Protein AF-M5BNE7-F1 (afdb_monomer_lite)

Foldseek 3Di:
DVVVVVVVVVVVVVVPDDDDDDPPDDDDPVPPDPDDPPDPDPDPPDPPPCPPDPDDQDFAWEWEAEPVVGDIDTDGHGQQDFPLVVLVVVCVPPPDDHSVFWFKAFVNRTGDRPDGSVVVVAHHHGYIYIDGDPDPPDPPPVPPDDDDDDDDDDDDDDDD

InterPro domains:
  IPR000626 Ubiquitin-like domain [PF00240] (62-134)
  IPR000626 Ubiquitin-like domain [PS50053] (60-133)
  IPR000626 Ubiquitin-like domain [SM00213] (60-133)
  IPR015496 Ubiquilin [PTHR10677] (54-135)
  IPR029071 Ubiquitin-like domain superfamily [SSF54236] (37-133)

Organism: Thanatephorus cucumeris (strain AG1-IB / isolate 7/3/14) (NCBI:txid1108050)

pLDDT: mean 75.25, std 14.47, range [37.44, 95.31]

Secondary structure (DSSP, 8-state):
-HHHHHHHHHHHHHHTS-----TT----TTTS-SS-------PPPPPP---------PPEEEEEEEETTEEEEEEEE-TTSBHHHHHHHHHHSSSSPPGGGEEEEETTEEPPTTSBGGGGT--TT-EEEEEE--SS------------------------

Sequence (160 aa):
MEEATFVKSHVAALSGLPTTYPNTFEPAPEDFARKLPVVPIEIPAPPERKNAQAGATGQINVTVKSLKPALAFPLAVLPTDSVASVKEQLAQHSRAPPADAQRLLLKGKALADNKLLQEYDIGDGATINLLIKPGQYSLGCALSYSRSGGQSTFPARARA

Radius of gyration: 41.61 Å; chains: 1; bounding box: 104×59×109 Å

Structure (mmCIF, N/CA/C/O backbone):
data_AF-M5BNE7-F1
#
_entry.id   AF-M5BNE7-F1
#
loop_
_atom_site.group_PDB
_atom_site.id
_atom_site.type_symbol
_atom_site.label_atom_id
_atom_site.label_alt_id
_atom_site.label_comp_id
_atom_site.label_asym_id
_atom_site.label_entity_id
_atom_site.label_seq_id
_atom_site.pdbx_PDB_ins_code
_atom_site.Cartn_x
_atom_site.Cartn_y
_atom_site.Cartn_z
_atom_site.occupancy
_atom_site.B_iso_or_equiv
_atom_site.auth_seq_id
_atom_site.auth_comp_id
_atom_site.auth_asym_id
_atom_site.auth_atom_id
_atom_site.pdbx_PDB_model_num
ATOM 1 N N . MET A 1 1 ? -26.045 32.437 74.249 1.00 62.47 1 MET A N 1
ATOM 2 C CA . MET A 1 1 ? -25.946 31.132 73.551 1.00 62.47 1 MET A CA 1
ATOM 3 C C . MET A 1 1 ? -27.295 30.655 73.003 1.00 62.47 1 MET A C 1
ATOM 5 O O . MET A 1 1 ? -27.272 29.918 72.028 1.00 62.47 1 MET A O 1
ATOM 9 N N . GLU A 1 2 ? -28.438 31.094 73.548 1.00 84.00 2 GLU A N 1
ATOM 10 C CA . GLU A 1 2 ? -29.784 30.674 73.099 1.00 84.00 2 GLU A CA 1
ATOM 11 C C . GLU A 1 2 ? -30.155 31.087 71.666 1.00 84.00 2 GLU A C 1
ATOM 13 O O . GLU A 1 2 ? -30.671 30.264 70.910 1.00 84.00 2 GLU A O 1
ATOM 18 N N . GLU A 1 3 ? -29.808 32.301 71.237 1.00 88.94 3 GLU A N 1
ATOM 19 C CA . GLU A 1 3 ? -30.118 32.793 69.881 1.00 88.94 3 GLU A CA 1
ATOM 20 C C . GLU A 1 3 ? -29.572 31.870 68.774 1.00 88.94 3 GLU A C 1
ATOM 22 O O . GLU A 1 3 ? -30.262 31.527 67.818 1.00 88.94 3 GLU A O 1
ATOM 27 N N . ALA A 1 4 ? -28.341 31.373 68.931 1.00 86.38 4 ALA A N 1
ATOM 28 C CA . ALA A 1 4 ? -27.722 30.482 67.949 1.00 86.38 4 ALA A CA 1
ATOM 29 C C . ALA A 1 4 ? -28.384 29.096 67.909 1.00 86.38 4 ALA A C 1
ATOM 31 O O . ALA A 1 4 ? -28.395 28.444 66.864 1.00 86.38 4 ALA A O 1
ATOM 32 N N . THR A 1 5 ? -28.926 28.628 69.036 1.00 91.69 5 THR A N 1
ATOM 33 C CA . THR A 1 5 ? -29.668 27.363 69.089 1.00 91.69 5 THR A CA 1
ATOM 34 C C . THR A 1 5 ? -31.052 27.497 68.466 1.00 91.69 5 THR A C 1
ATOM 36 O O . THR A 1 5 ? -31.468 26.596 67.740 1.00 91.69 5 THR A O 1
ATOM 39 N N . PHE A 1 6 ? -31.707 28.645 68.662 1.00 92.69 6 PHE A N 1
ATOM 40 C CA . PHE A 1 6 ? -32.980 28.968 68.027 1.00 92.69 6 PHE A CA 1
ATOM 41 C C . PHE A 1 6 ? -32.839 29.081 66.506 1.00 92.69 6 PHE A C 1
ATOM 43 O O . PHE A 1 6 ? -33.598 28.460 65.769 1.00 92.69 6 PHE A O 1
ATOM 50 N N . VAL A 1 7 ? -31.816 29.787 66.013 1.00 95.00 7 VAL A N 1
ATOM 51 C CA . VAL A 1 7 ? -31.567 29.897 64.565 1.00 95.00 7 VAL A CA 1
ATOM 52 C C . VAL A 1 7 ? -31.332 28.521 63.941 1.00 95.00 7 VAL A C 1
ATOM 54 O O . VAL A 1 7 ? -31.890 28.217 62.892 1.00 95.00 7 VAL A O 1
ATOM 57 N N . LYS A 1 8 ? -30.555 27.650 64.593 1.00 92.81 8 LYS A N 1
ATOM 58 C CA . LYS A 1 8 ? -30.289 26.297 64.084 1.00 92.81 8 LYS A CA 1
ATOM 59 C C . LYS A 1 8 ? -31.538 25.419 64.054 1.00 92.81 8 LYS A C 1
ATOM 61 O O . LYS A 1 8 ? -31.757 24.736 63.057 1.00 92.81 8 LYS A O 1
ATOM 66 N N . SER A 1 9 ? -32.349 25.430 65.114 1.00 93.56 9 SER A N 1
ATOM 67 C CA . SER A 1 9 ? -33.592 24.651 65.146 1.00 93.56 9 SER A CA 1
ATOM 68 C C . SER A 1 9 ? -34.609 25.180 64.135 1.00 93.56 9 SER A C 1
ATOM 70 O O . SER A 1 9 ? -35.279 24.391 63.472 1.00 93.56 9 SER A O 1
ATOM 72 N N . HIS A 1 10 ? -34.6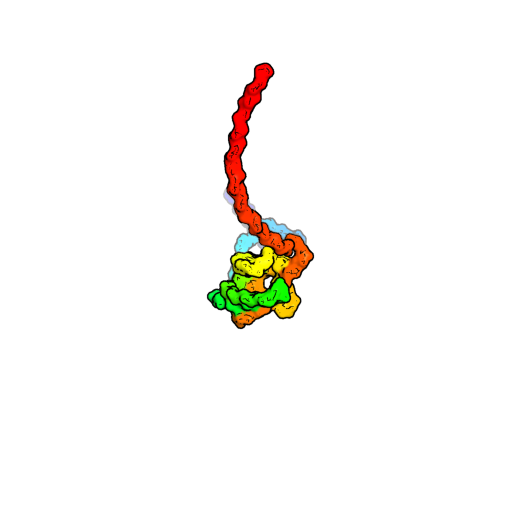65 26.499 63.952 1.00 95.31 10 HIS A N 1
ATOM 73 C CA . HIS A 1 10 ? -35.531 27.136 62.971 1.00 95.31 10 HIS A CA 1
ATOM 74 C C . HIS A 1 10 ? -35.104 26.813 61.532 1.00 95.31 10 HIS A C 1
ATOM 76 O O . HIS A 1 10 ? -35.937 26.406 60.729 1.00 95.31 10 HIS A O 1
ATOM 82 N N . VAL A 1 11 ? -33.807 26.892 61.209 1.00 95.19 11 VAL A N 1
ATOM 83 C CA . VAL A 1 11 ? -33.279 26.501 59.888 1.00 95.19 11 VAL A CA 1
ATOM 84 C C . VAL A 1 11 ? -33.517 25.013 59.613 1.00 95.19 11 VAL A C 1
ATOM 86 O O . VAL A 1 11 ? -33.921 24.659 58.507 1.00 95.19 11 VAL A O 1
ATOM 89 N N . ALA A 1 12 ? -33.346 24.144 60.614 1.00 91.50 12 ALA A N 1
ATOM 90 C CA . ALA A 1 12 ? -33.666 22.724 60.485 1.00 91.50 12 ALA A CA 1
ATOM 91 C C . ALA A 1 12 ? -35.165 22.497 60.209 1.00 91.50 12 ALA A C 1
ATOM 93 O O . ALA A 1 12 ? -35.513 21.717 59.323 1.00 91.50 12 ALA A O 1
ATOM 94 N N . ALA A 1 13 ? -36.048 23.224 60.902 1.00 92.38 13 ALA A N 1
ATOM 95 C CA . ALA A 1 13 ? -37.490 23.169 60.667 1.00 92.38 13 ALA A CA 1
ATOM 96 C C . ALA A 1 13 ? -37.870 23.651 59.255 1.00 92.38 13 ALA A C 1
ATOM 98 O O . ALA A 1 13 ? -38.693 23.017 58.599 1.00 92.38 13 ALA A O 1
ATOM 99 N N . LEU A 1 14 ? -37.235 24.720 58.757 1.00 90.88 14 LEU A N 1
ATOM 100 C CA . LEU A 1 14 ? -37.443 25.218 57.393 1.00 90.88 14 LEU A CA 1
ATOM 101 C C . LEU A 1 14 ? -36.926 24.241 56.330 1.00 90.88 14 LEU A C 1
ATOM 103 O O . LEU A 1 14 ? -37.565 24.078 55.296 1.00 90.88 14 LEU A O 1
ATOM 107 N N . SER A 1 15 ? -35.811 23.553 56.593 1.00 87.25 15 SER A N 1
ATOM 108 C CA . SER A 1 15 ? -35.237 22.567 55.666 1.00 87.25 15 SER A CA 1
ATOM 109 C C . SER A 1 15 ? -36.111 21.321 55.465 1.00 87.25 15 SER A C 1
ATOM 111 O O . SER A 1 15 ? -35.962 20.628 54.465 1.00 87.25 15 SER A O 1
ATOM 113 N N . GLY A 1 16 ? -37.023 21.038 56.404 1.00 87.25 16 GLY A N 1
ATOM 114 C CA . GLY A 1 16 ? -37.964 19.917 56.330 1.00 87.25 16 GLY A CA 1
ATOM 115 C C . GLY A 1 16 ? -39.271 20.229 55.594 1.00 87.25 16 GLY A C 1
ATOM 116 O O . GLY A 1 16 ? -40.094 19.330 55.420 1.00 87.25 16 GLY A O 1
ATOM 117 N N . LEU A 1 17 ? -39.497 21.482 55.186 1.00 90.38 17 LEU A N 1
ATOM 118 C CA . LEU A 1 17 ? -40.689 21.859 54.429 1.00 90.38 17 LEU A CA 1
ATOM 119 C C . LEU A 1 17 ? -40.580 21.372 52.973 1.00 90.38 17 LEU A C 1
ATOM 121 O O . LEU A 1 17 ? -39.506 21.460 52.379 1.00 90.38 17 LEU A O 1
ATOM 125 N N . PRO A 1 18 ? -41.677 20.888 52.362 1.00 88.12 18 PRO A N 1
ATOM 126 C CA . PRO A 1 18 ? -41.652 20.438 50.977 1.00 88.12 18 PRO A CA 1
ATOM 127 C C . PRO A 1 18 ? -41.446 21.624 50.026 1.00 88.12 18 PRO A C 1
ATOM 129 O O . PRO A 1 18 ? -42.316 22.482 49.880 1.00 88.12 18 PRO A O 1
ATOM 132 N N . THR A 1 19 ? -40.310 21.654 49.336 1.00 81.44 19 THR A N 1
ATOM 133 C CA . THR A 1 19 ? -40.030 22.590 48.243 1.00 81.44 19 THR A CA 1
ATOM 134 C C . THR A 1 19 ? -40.335 21.933 46.899 1.00 81.44 19 THR A C 1
ATOM 136 O O . THR A 1 19 ? -39.739 20.929 46.521 1.00 81.44 19 THR A O 1
ATOM 139 N N . THR A 1 20 ? -41.286 22.501 46.154 1.00 89.69 20 THR A N 1
ATOM 140 C CA . THR A 1 20 ? -41.530 22.119 44.754 1.00 89.69 20 THR A CA 1
ATOM 141 C C . THR A 1 20 ? -40.662 22.992 43.860 1.00 89.69 20 THR A C 1
ATOM 143 O O . THR A 1 20 ? -40.895 24.196 43.755 1.00 89.69 20 THR A O 1
ATOM 146 N N . TYR A 1 21 ? -39.655 22.394 43.228 1.00 87.38 21 TYR A N 1
ATOM 147 C CA . TYR A 1 21 ? -38.826 23.091 42.250 1.00 87.38 21 TYR A CA 1
ATOM 148 C C . TYR A 1 21 ? -39.536 23.137 40.887 1.00 87.38 21 TYR A C 1
ATOM 150 O O . TYR A 1 21 ? -40.154 22.147 40.486 1.00 87.38 21 TYR A O 1
ATOM 158 N N . PRO A 1 22 ? -39.475 24.263 40.156 1.00 88.38 22 PRO A N 1
ATOM 159 C CA . PRO A 1 22 ? -39.960 24.321 38.782 1.00 88.38 22 PRO A CA 1
ATOM 160 C C . PRO A 1 22 ? -39.077 23.471 37.857 1.00 88.38 22 PRO A C 1
ATOM 162 O O . PRO A 1 22 ? -37.897 23.262 38.125 1.00 88.38 22 PRO A O 1
ATOM 165 N N . ASN A 1 23 ? -39.621 23.050 36.711 1.00 85.88 23 ASN A N 1
ATOM 166 C CA . ASN A 1 23 ? -38.897 22.240 35.714 1.00 85.88 23 ASN A CA 1
ATOM 167 C C . ASN A 1 23 ? -37.680 22.946 35.076 1.00 85.88 23 ASN A C 1
ATOM 169 O O . ASN A 1 23 ? -36.931 22.324 34.334 1.00 85.88 23 ASN A O 1
ATOM 173 N N . THR A 1 24 ? -37.502 24.243 35.328 1.00 89.69 24 THR A N 1
ATOM 174 C CA . THR A 1 24 ? -36.378 25.072 34.866 1.00 89.69 24 THR A CA 1
ATOM 175 C C . THR A 1 24 ? -35.294 25.269 35.929 1.00 89.69 24 THR A C 1
ATOM 177 O O . THR A 1 24 ? -34.388 26.073 35.733 1.00 89.69 24 THR A O 1
ATOM 180 N N . PHE A 1 25 ? -35.393 24.595 37.076 1.00 88.50 25 PHE A N 1
ATOM 181 C CA . PHE A 1 25 ? -34.392 24.690 38.132 1.00 88.50 25 PHE A CA 1
ATOM 182 C C . PHE A 1 25 ? -33.134 23.887 37.770 1.00 88.50 25 PHE A C 1
ATOM 184 O O . PHE A 1 25 ? -33.188 22.664 37.655 1.00 88.50 25 PHE A O 1
ATOM 191 N N . GLU A 1 26 ? -31.999 24.574 37.642 1.00 85.19 26 GLU A N 1
ATOM 192 C CA . GLU A 1 26 ? -30.675 23.961 37.515 1.00 85.19 26 GLU A CA 1
ATOM 193 C C . GLU A 1 26 ? -29.895 24.173 38.824 1.00 85.19 26 GLU A C 1
ATOM 195 O O . GLU A 1 26 ? -29.687 25.323 39.224 1.00 85.19 26 GLU A O 1
ATOM 200 N N . PRO A 1 27 ? -29.482 23.101 39.529 1.00 81.62 27 PRO A N 1
ATOM 201 C CA . PRO A 1 27 ? -28.671 23.230 40.734 1.00 81.62 27 PRO A CA 1
ATOM 202 C C . PRO A 1 27 ? -27.268 23.748 40.397 1.00 81.62 27 PRO A C 1
ATOM 204 O O . PRO A 1 27 ? -26.770 23.579 39.280 1.00 81.62 27 PRO A O 1
ATOM 207 N N . ALA A 1 28 ? -26.606 24.365 41.379 1.00 83.25 28 ALA A N 1
ATOM 208 C CA . ALA A 1 28 ? -25.238 24.829 41.207 1.00 83.25 28 ALA A CA 1
ATOM 209 C C . ALA A 1 28 ? -24.310 23.642 40.891 1.00 83.25 28 ALA A C 1
ATOM 211 O O . ALA A 1 28 ? -24.515 22.538 41.404 1.00 83.25 28 ALA A O 1
ATOM 212 N N . PRO A 1 29 ? -23.240 23.847 40.100 1.00 76.06 29 PRO A N 1
ATOM 213 C CA . PRO A 1 29 ? -22.349 22.761 39.710 1.00 76.06 29 PRO A CA 1
ATOM 214 C C . PRO A 1 29 ? -21.664 22.062 40.899 1.00 76.06 29 PRO A C 1
ATOM 216 O O . PRO A 1 29 ? -21.158 20.948 40.778 1.00 76.06 29 PRO A O 1
ATOM 219 N N . GLU A 1 30 ? -21.642 22.729 42.049 1.00 78.69 30 GLU A N 1
ATOM 220 C CA . GLU A 1 30 ? -21.075 22.264 43.311 1.00 78.69 30 GLU A CA 1
ATOM 221 C C . GLU A 1 30 ? -21.961 21.228 44.019 1.00 78.69 30 GLU A C 1
ATOM 223 O O . GLU A 1 30 ? -21.424 20.373 44.726 1.00 78.69 30 GLU A O 1
ATOM 228 N N . ASP A 1 31 ? -23.277 21.271 43.780 1.00 79.00 31 ASP A N 1
ATOM 229 C CA . ASP A 1 31 ? -24.266 20.332 44.325 1.00 79.00 31 ASP A CA 1
ATOM 230 C C . ASP A 1 31 ? -24.327 19.019 43.528 1.00 79.00 31 ASP A C 1
ATOM 232 O O . ASP A 1 31 ? -24.876 18.020 44.005 1.00 79.00 31 ASP A O 1
ATOM 236 N N . PHE A 1 32 ? -23.737 18.967 42.324 1.00 77.06 32 PHE A N 1
ATOM 237 C CA . PHE A 1 32 ? -23.601 17.700 41.610 1.00 77.06 32 PHE A CA 1
ATOM 238 C C . PHE A 1 32 ? -22.646 16.775 42.362 1.00 77.06 32 PHE A C 1
ATOM 240 O O . PHE A 1 32 ? -21.501 17.118 42.674 1.00 77.06 32 PHE A O 1
ATOM 247 N N . ALA A 1 33 ? -23.095 15.541 42.593 1.00 76.75 33 ALA A N 1
ATOM 248 C CA . ALA A 1 33 ? -22.245 14.488 43.118 1.00 76.75 33 ALA A CA 1
ATOM 249 C C . ALA A 1 33 ? -21.015 14.318 42.208 1.00 76.75 33 ALA A C 1
ATOM 251 O O . ALA A 1 33 ? -21.106 13.810 41.092 1.00 76.75 33 ALA A O 1
ATOM 252 N N . ARG A 1 34 ? -19.839 14.722 42.704 1.00 71.56 34 ARG A N 1
ATOM 253 C CA . ARG A 1 34 ? -18.565 14.721 41.953 1.00 71.56 34 ARG A CA 1
ATOM 254 C C . ARG A 1 34 ? -18.125 13.341 41.457 1.00 71.56 34 ARG A C 1
ATOM 256 O O . ARG A 1 34 ? -17.178 13.237 40.684 1.00 71.56 34 ARG A O 1
ATOM 263 N N . LYS A 1 35 ? -18.757 12.275 41.945 1.00 73.94 35 LYS A N 1
ATOM 264 C CA . LYS A 1 35 ? -18.494 10.896 41.551 1.00 73.94 35 LYS A CA 1
ATOM 265 C C . LYS A 1 35 ? -19.825 10.244 41.233 1.00 73.94 35 LYS A C 1
ATOM 267 O O . LYS A 1 35 ? -20.614 9.982 42.139 1.00 73.94 35 LYS A O 1
ATOM 272 N N . LEU A 1 36 ? -20.055 9.974 39.953 1.00 69.25 36 LEU A N 1
ATOM 273 C CA . LEU A 1 36 ? -21.112 9.055 39.566 1.00 69.25 36 LEU A CA 1
ATOM 274 C C . LEU A 1 36 ? -20.783 7.689 40.185 1.00 69.25 36 LEU A C 1
ATOM 276 O O . LEU A 1 36 ? -19.620 7.270 40.121 1.00 69.25 36 LEU A O 1
ATOM 280 N N . PRO A 1 37 ? -21.752 7.001 40.809 1.00 71.75 37 PRO A N 1
ATOM 281 C CA . PRO A 1 37 ? -21.539 5.627 41.224 1.00 71.75 37 PRO A CA 1
ATOM 282 C C . PRO A 1 37 ? -21.179 4.820 39.975 1.00 71.75 37 PRO A C 1
ATOM 284 O O . PRO A 1 37 ? -21.963 4.736 39.030 1.00 71.75 37 PRO A O 1
ATOM 287 N N . VAL A 1 38 ? -19.964 4.270 39.946 1.00 70.94 38 VAL A N 1
ATOM 288 C CA . VAL A 1 38 ? -19.555 3.342 38.892 1.00 70.94 38 VAL A CA 1
ATOM 289 C C . VAL A 1 38 ? -20.410 2.099 39.076 1.00 70.94 38 VAL A C 1
ATOM 291 O O . VAL A 1 38 ? -20.195 1.319 40.002 1.00 70.94 38 VAL A O 1
ATOM 294 N N . VAL A 1 39 ? -21.421 1.943 38.225 1.00 80.62 39 VAL A N 1
ATOM 295 C CA . VAL A 1 39 ? -22.148 0.681 38.129 1.00 80.62 39 VAL A CA 1
ATOM 296 C C . VAL A 1 39 ? -21.122 -0.367 37.692 1.00 80.62 39 VAL A C 1
ATOM 298 O O . VAL A 1 39 ? -20.407 -0.116 36.717 1.00 80.62 39 VAL A O 1
ATOM 301 N N . PRO A 1 40 ? -21.007 -1.512 38.386 1.00 77.25 40 PRO A N 1
ATOM 302 C CA . PRO A 1 40 ? -20.142 -2.607 37.968 1.00 77.25 40 PRO A CA 1
ATOM 303 C C . PRO A 1 40 ? -20.751 -3.276 36.730 1.00 77.25 40 PRO A C 1
ATOM 305 O O . PRO A 1 40 ? -21.351 -4.342 36.799 1.00 77.25 40 PRO A O 1
ATOM 308 N N . ILE A 1 41 ? -20.660 -2.595 35.592 1.00 75.88 41 ILE A N 1
ATOM 309 C CA . ILE A 1 41 ? -20.916 -3.155 34.274 1.00 75.88 41 ILE A CA 1
ATOM 310 C C . ILE A 1 41 ? -19.548 -3.564 33.753 1.00 75.88 41 ILE A C 1
ATOM 312 O O . ILE A 1 41 ? -18.648 -2.732 33.633 1.00 75.88 41 ILE A O 1
ATOM 316 N N . GLU A 1 42 ? -19.385 -4.851 33.472 1.00 76.31 42 GLU A N 1
ATOM 317 C CA . GLU A 1 42 ? -18.201 -5.371 32.801 1.00 76.31 42 GLU A CA 1
ATOM 318 C C . GLU A 1 42 ? -18.143 -4.762 31.396 1.00 76.31 42 GLU A C 1
ATOM 320 O O . GLU A 1 42 ? -18.869 -5.165 30.487 1.00 76.31 42 GLU A O 1
ATOM 325 N N . ILE A 1 43 ? -17.320 -3.726 31.225 1.00 76.06 43 ILE A N 1
ATOM 326 C CA . ILE A 1 43 ? -17.052 -3.153 29.908 1.00 76.06 43 ILE A CA 1
ATOM 327 C C . ILE A 1 43 ? -16.220 -4.201 29.157 1.00 76.06 43 ILE A C 1
ATOM 329 O O . ILE A 1 43 ? -15.124 -4.531 29.622 1.00 76.06 43 ILE A O 1
ATOM 333 N N . PRO A 1 44 ? -16.702 -4.750 28.024 1.00 78.00 44 PRO A N 1
ATOM 334 C CA . PRO A 1 44 ? -15.896 -5.664 27.230 1.00 78.00 44 PRO A CA 1
ATOM 335 C C . PRO A 1 44 ? -14.615 -4.947 26.804 1.00 78.00 44 PRO A C 1
ATOM 337 O O . PRO A 1 44 ? -14.644 -3.759 26.470 1.00 78.00 44 PRO A O 1
ATOM 340 N N . ALA A 1 45 ? -13.488 -5.662 26.843 1.00 79.00 45 ALA A N 1
ATOM 341 C CA . ALA A 1 45 ? -12.200 -5.098 26.465 1.00 79.00 45 ALA A CA 1
ATOM 342 C C . ALA A 1 45 ? -12.311 -4.405 25.092 1.00 79.00 45 ALA A C 1
ATOM 344 O O . ALA A 1 45 ? -12.959 -4.956 24.191 1.00 79.00 45 ALA A O 1
ATOM 345 N N . PRO A 1 46 ? -11.709 -3.210 24.919 1.00 80.69 46 PRO A N 1
ATOM 346 C CA . PRO A 1 46 ? -11.661 -2.550 23.625 1.00 80.69 46 PRO A CA 1
ATOM 347 C C . PRO A 1 46 ? -11.182 -3.555 22.578 1.00 80.69 46 PRO A C 1
ATOM 349 O O . PRO A 1 46 ? -10.224 -4.283 22.860 1.00 80.69 46 PRO A O 1
ATOM 352 N N . PRO A 1 47 ? -11.819 -3.629 21.397 1.00 75.31 47 PRO A N 1
ATOM 353 C CA . PRO A 1 47 ? -11.365 -4.544 20.367 1.00 75.31 47 PRO A CA 1
ATOM 354 C C . PRO A 1 47 ? -9.891 -4.254 20.092 1.00 75.31 47 PRO A C 1
ATOM 356 O O . PRO A 1 47 ? -9.522 -3.106 19.815 1.00 75.31 47 PRO A O 1
ATOM 359 N N . GLU A 1 48 ? -9.044 -5.279 20.208 1.00 73.00 48 GLU A N 1
ATOM 360 C CA . GLU A 1 48 ? -7.640 -5.157 19.837 1.00 73.00 48 GLU A CA 1
ATOM 361 C C . GLU A 1 48 ? -7.581 -4.592 18.419 1.00 73.00 48 GLU A C 1
ATOM 363 O O . GLU A 1 48 ? -8.335 -5.018 17.534 1.00 73.00 48 GLU A O 1
ATOM 368 N N . ARG A 1 49 ? -6.700 -3.607 18.187 1.00 66.31 49 ARG A N 1
ATOM 369 C CA . ARG A 1 49 ? -6.389 -3.204 16.817 1.00 66.31 49 ARG A CA 1
ATOM 370 C C . ARG A 1 49 ? -5.947 -4.476 16.125 1.00 66.31 49 ARG A C 1
ATOM 372 O O . ARG A 1 49 ? -4.871 -4.989 16.418 1.00 66.31 49 ARG A O 1
ATOM 379 N N . LYS A 1 50 ? -6.790 -4.971 15.221 1.00 61.28 50 LYS A N 1
ATOM 380 C CA . LYS A 1 50 ? -6.433 -5.989 14.249 1.00 61.28 50 LYS A CA 1
ATOM 381 C C . LYS A 1 50 ? -5.331 -5.354 13.419 1.00 61.28 50 LYS A C 1
ATOM 383 O O . LYS A 1 50 ? -5.601 -4.715 12.407 1.00 61.28 50 LYS A O 1
ATOM 388 N N . ASN A 1 51 ? -4.101 -5.434 13.923 1.00 59.19 51 ASN A N 1
ATOM 389 C CA . ASN A 1 51 ? -2.913 -5.179 13.151 1.00 59.19 51 ASN A CA 1
ATOM 390 C C . ASN A 1 51 ? -3.016 -6.246 12.077 1.00 59.19 51 ASN A C 1
ATOM 392 O O . ASN A 1 51 ? -2.872 -7.436 12.364 1.00 59.19 51 ASN A O 1
ATOM 396 N N . ALA A 1 52 ? -3.538 -5.827 10.927 1.00 53.28 52 ALA A N 1
ATOM 397 C CA . ALA A 1 52 ? -3.899 -6.702 9.844 1.00 53.28 52 ALA A CA 1
ATOM 398 C C . ALA A 1 52 ? -2.618 -7.415 9.471 1.00 53.28 52 ALA A C 1
ATOM 400 O O . ALA A 1 52 ? -1.756 -6.801 8.869 1.00 53.28 52 ALA A O 1
ATOM 401 N N . GLN A 1 53 ? -2.522 -8.657 9.941 1.00 50.53 53 GLN A N 1
ATOM 402 C CA . GLN A 1 53 ? -1.614 -9.694 9.509 1.00 50.53 53 GLN A CA 1
ATOM 403 C C . GLN A 1 53 ? -0.162 -9.208 9.418 1.00 50.53 53 GLN A C 1
ATOM 405 O O . GLN A 1 53 ? 0.224 -8.464 8.523 1.00 50.53 53 GLN A O 1
ATOM 410 N N . ALA A 1 54 ? 0.696 -9.744 10.285 1.00 48.22 54 ALA A N 1
ATOM 411 C CA . ALA A 1 54 ? 2.066 -10.015 9.874 1.00 48.22 54 ALA A CA 1
ATOM 412 C C . ALA A 1 54 ? 1.979 -10.911 8.621 1.00 48.22 54 ALA A C 1
ATOM 414 O O . ALA A 1 54 ? 1.914 -12.136 8.710 1.00 48.22 54 ALA A O 1
ATOM 415 N N . GLY A 1 55 ? 1.790 -10.272 7.466 1.00 51.41 55 GLY A N 1
ATOM 416 C CA . GLY A 1 55 ? 1.633 -10.896 6.174 1.00 51.41 55 GLY A CA 1
ATOM 417 C C . GLY A 1 55 ? 2.927 -11.623 5.915 1.00 51.41 55 GLY A C 1
ATOM 418 O O . GLY A 1 55 ? 3.995 -11.033 6.068 1.00 51.41 55 GLY A O 1
ATOM 419 N N . ALA A 1 56 ? 2.796 -12.91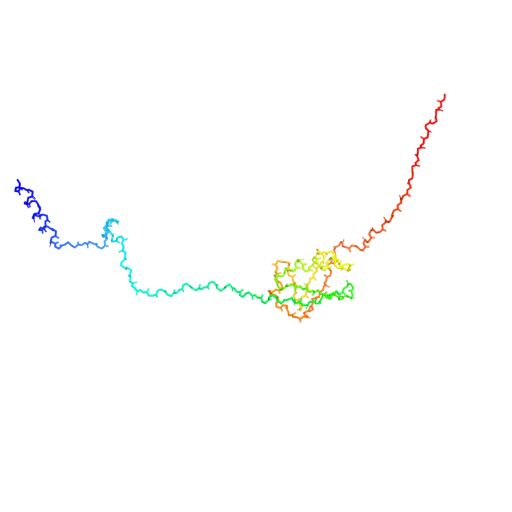4 5.626 1.00 53.84 56 ALA A N 1
ATOM 420 C CA . ALA A 1 56 ? 3.880 -13.848 5.400 1.00 53.84 56 ALA A CA 1
ATOM 421 C C . ALA A 1 56 ? 5.121 -13.151 4.825 1.00 53.84 56 ALA A C 1
ATOM 423 O O . ALA A 1 56 ? 5.113 -12.669 3.692 1.00 53.84 56 ALA A O 1
ATOM 424 N N . THR A 1 57 ? 6.195 -13.113 5.611 1.00 57.91 57 THR A N 1
ATOM 425 C CA . THR A 1 57 ? 7.540 -12.698 5.190 1.00 57.91 57 THR A CA 1
ATOM 426 C C . THR A 1 57 ? 8.169 -13.781 4.306 1.00 57.91 57 THR A C 1
ATOM 428 O O . THR A 1 57 ? 9.300 -14.206 4.526 1.00 57.91 57 THR A O 1
ATOM 431 N N . GLY A 1 58 ? 7.395 -14.303 3.356 1.00 72.38 58 GLY A N 1
ATOM 432 C CA . GLY A 1 58 ? 7.864 -15.202 2.318 1.00 72.38 58 GLY A CA 1
ATOM 433 C C . GLY A 1 58 ? 8.388 -14.356 1.172 1.00 72.38 58 GLY A C 1
ATOM 434 O O . GLY A 1 58 ? 7.680 -13.493 0.662 1.00 72.38 58 GLY A O 1
ATOM 435 N N . GLN A 1 59 ? 9.644 -14.566 0.802 1.00 79.38 59 GLN A N 1
ATOM 436 C CA . GLN A 1 59 ? 10.215 -13.999 -0.411 1.00 79.38 59 GLN A CA 1
ATOM 437 C C . GLN A 1 59 ? 9.481 -14.596 -1.616 1.00 79.38 59 GLN A C 1
ATOM 439 O O . GLN A 1 59 ? 9.434 -15.816 -1.760 1.00 79.38 59 GLN A O 1
ATOM 444 N N . ILE A 1 60 ? 8.909 -13.742 -2.464 1.00 87.88 60 ILE A N 1
ATOM 445 C CA . ILE A 1 60 ? 8.114 -14.163 -3.618 1.00 87.88 60 ILE A CA 1
ATOM 446 C C . ILE A 1 60 ? 8.985 -14.046 -4.864 1.00 87.88 60 ILE A C 1
ATOM 448 O O . ILE A 1 60 ? 9.613 -13.016 -5.120 1.00 87.88 60 ILE A O 1
ATOM 452 N N . ASN A 1 61 ? 9.002 -15.102 -5.673 1.00 88.88 61 ASN A N 1
ATOM 453 C CA . ASN A 1 61 ? 9.682 -15.083 -6.965 1.00 88.88 61 ASN A CA 1
ATOM 454 C C . ASN A 1 61 ? 8.736 -14.544 -8.040 1.00 88.88 61 ASN A C 1
ATOM 456 O O . ASN A 1 61 ? 7.688 -15.127 -8.306 1.00 88.88 61 ASN A O 1
ATOM 460 N N . VAL A 1 62 ? 9.114 -13.451 -8.693 1.00 88.69 62 VAL A N 1
ATOM 461 C CA . VAL A 1 62 ? 8.313 -12.769 -9.713 1.00 88.69 62 VAL A CA 1
ATOM 462 C C . VAL A 1 62 ? 9.090 -12.732 -11.026 1.00 88.69 62 VAL A C 1
ATOM 464 O O . VAL A 1 62 ? 10.290 -12.473 -11.054 1.00 88.69 62 VAL A O 1
ATOM 467 N N . THR A 1 63 ? 8.411 -12.984 -12.147 1.00 89.88 63 THR A N 1
ATOM 468 C CA . THR A 1 63 ? 9.023 -12.908 -13.483 1.00 89.88 63 THR A CA 1
ATOM 469 C C . THR A 1 63 ? 8.539 -11.667 -14.218 1.00 89.88 63 THR A C 1
ATOM 471 O O . THR A 1 63 ? 7.357 -11.558 -14.549 1.00 89.88 63 THR A O 1
ATOM 474 N N . VAL A 1 64 ? 9.445 -10.748 -14.547 1.00 88.44 64 VAL A N 1
ATOM 475 C CA . VAL A 1 64 ? 9.111 -9.580 -15.369 1.00 88.44 64 VAL A CA 1
ATOM 476 C C . VAL A 1 64 ? 9.399 -9.878 -16.838 1.00 88.44 64 VAL A C 1
ATOM 478 O O . VAL A 1 64 ? 10.542 -10.131 -17.210 1.00 88.44 64 VAL A O 1
ATOM 481 N N . LYS A 1 65 ? 8.366 -9.841 -17.684 1.00 87.00 65 LYS A N 1
ATOM 482 C CA . LYS A 1 65 ? 8.454 -10.025 -19.138 1.00 87.00 65 LYS A CA 1
ATOM 483 C C . LYS A 1 65 ? 8.375 -8.683 -19.855 1.00 87.00 65 LYS A C 1
ATOM 485 O O . LYS A 1 65 ? 7.351 -8.009 -19.802 1.00 87.00 65 LYS A O 1
ATOM 490 N N . SER A 1 66 ? 9.431 -8.307 -20.561 1.00 83.44 66 SER A N 1
ATOM 491 C CA . SER A 1 66 ? 9.433 -7.139 -21.443 1.00 83.44 66 SER A CA 1
ATOM 492 C C . SER A 1 66 ? 8.808 -7.474 -22.794 1.00 83.44 66 SER A C 1
ATOM 494 O O . SER A 1 66 ? 9.149 -8.481 -23.413 1.00 83.44 66 SER A O 1
ATOM 496 N N . LEU A 1 67 ? 7.887 -6.619 -23.252 1.00 76.00 67 LEU A N 1
ATOM 497 C CA . LEU A 1 67 ? 7.207 -6.767 -24.545 1.00 76.00 67 LEU A CA 1
ATOM 498 C C . LEU A 1 67 ? 8.022 -6.205 -25.721 1.00 76.00 67 LEU A C 1
ATOM 500 O O . LEU A 1 67 ? 7.792 -6.588 -26.866 1.00 76.00 67 LEU A O 1
ATOM 504 N N . LYS A 1 68 ? 8.970 -5.296 -25.465 1.00 70.94 68 LYS A N 1
ATOM 505 C CA . LYS A 1 68 ? 9.821 -4.672 -26.489 1.00 70.94 68 LYS A CA 1
ATOM 506 C C . LYS A 1 68 ? 11.189 -4.351 -25.878 1.00 70.94 68 LYS A C 1
ATOM 508 O O . LYS A 1 68 ? 11.306 -3.283 -25.284 1.00 70.94 68 LYS A O 1
ATOM 513 N N . PRO A 1 69 ? 12.237 -5.188 -25.984 1.00 68.00 69 PRO A N 1
ATOM 514 C CA . PRO A 1 69 ? 12.371 -6.510 -26.617 1.00 68.00 69 PRO A CA 1
ATOM 515 C C . PRO A 1 69 ? 11.955 -7.679 -25.700 1.00 68.00 69 PRO A C 1
ATOM 517 O O . PRO A 1 69 ? 11.905 -7.508 -24.486 1.00 68.00 69 PRO A O 1
ATOM 520 N N . ALA A 1 70 ? 11.708 -8.865 -26.275 1.00 71.88 70 ALA A N 1
ATOM 521 C CA . ALA A 1 70 ? 11.334 -10.078 -25.539 1.00 71.88 70 ALA A CA 1
ATOM 522 C C . ALA A 1 70 ? 12.447 -10.517 -24.572 1.00 71.88 70 ALA A C 1
ATOM 524 O O . ALA A 1 70 ? 13.471 -11.069 -24.978 1.00 71.88 70 ALA A O 1
ATOM 525 N N . LEU A 1 71 ? 12.243 -10.232 -23.289 1.00 80.31 71 LEU A N 1
ATOM 526 C CA . LEU A 1 71 ? 13.182 -10.495 -22.203 1.00 80.31 71 LEU A CA 1
ATOM 527 C C . LEU A 1 71 ? 12.430 -10.900 -20.950 1.00 80.31 71 LEU A C 1
ATOM 529 O O . LEU A 1 71 ? 11.392 -10.315 -20.654 1.00 80.31 71 LEU A O 1
ATOM 533 N N . ALA A 1 72 ? 12.970 -11.862 -20.211 1.00 84.44 72 ALA A N 1
ATOM 534 C CA . ALA A 1 72 ? 12.441 -12.278 -18.924 1.00 84.44 72 ALA A CA 1
ATOM 535 C C . ALA A 1 72 ? 13.490 -12.027 -17.837 1.00 84.44 72 ALA A C 1
ATOM 537 O O . ALA A 1 72 ? 14.638 -12.443 -17.983 1.00 84.44 72 ALA A O 1
ATOM 538 N N . PHE A 1 73 ? 13.080 -11.363 -16.761 1.00 84.06 73 PHE A N 1
ATOM 539 C CA . PHE A 1 73 ? 13.912 -11.090 -15.595 1.00 84.06 73 PHE A CA 1
ATOM 540 C C . PHE A 1 73 ? 13.279 -11.764 -14.373 1.00 84.06 73 PHE A C 1
ATOM 542 O O . PHE A 1 73 ? 12.198 -11.340 -13.952 1.00 84.06 73 PHE A O 1
ATOM 549 N N . PRO A 1 74 ? 13.888 -12.832 -13.834 1.00 87.75 74 PRO A N 1
ATOM 550 C CA . PRO A 1 74 ? 13.467 -13.398 -12.562 1.00 87.75 74 PRO A CA 1
ATOM 551 C C . PRO A 1 74 ? 13.971 -12.499 -11.426 1.00 87.75 74 PRO A C 1
ATOM 553 O O . PRO A 1 74 ? 15.174 -12.275 -11.306 1.00 87.75 74 PRO A O 1
ATOM 556 N N . LEU A 1 75 ? 13.056 -11.976 -10.611 1.00 87.00 75 LEU A N 1
ATOM 557 C CA . LEU A 1 75 ? 13.355 -11.156 -9.438 1.00 87.00 75 LEU A CA 1
ATOM 558 C C . LEU A 1 75 ? 12.751 -11.809 -8.198 1.00 87.00 75 LEU A C 1
ATOM 560 O O . LEU A 1 75 ? 11.621 -12.291 -8.234 1.00 87.00 75 LEU A O 1
ATOM 564 N N . ALA A 1 76 ? 13.500 -11.807 -7.102 1.00 87.38 76 ALA A N 1
ATOM 565 C CA . ALA A 1 76 ? 13.024 -12.284 -5.814 1.00 87.38 76 ALA A CA 1
ATOM 566 C C . ALA A 1 76 ? 12.758 -11.063 -4.927 1.00 87.38 76 ALA A C 1
ATOM 568 O O . ALA A 1 76 ? 13.700 -10.402 -4.493 1.00 87.38 76 ALA A O 1
ATOM 569 N N . VAL A 1 77 ? 11.481 -10.742 -4.721 1.00 86.25 77 VAL A N 1
ATOM 570 C CA . VAL A 1 77 ? 11.020 -9.500 -4.078 1.00 86.25 77 VAL A CA 1
ATOM 571 C C . VAL A 1 77 ? 10.185 -9.820 -2.846 1.00 86.25 77 VAL A C 1
ATOM 573 O O . VAL A 1 77 ? 9.600 -10.904 -2.745 1.00 86.25 77 VAL A O 1
ATOM 576 N N . LEU A 1 78 ? 10.125 -8.893 -1.892 1.00 86.69 78 LEU A N 1
ATOM 577 C CA . LEU A 1 78 ? 9.271 -9.067 -0.727 1.00 86.69 78 LEU A CA 1
ATOM 578 C C . LEU A 1 78 ? 7.864 -8.538 -1.027 1.00 86.69 78 LEU A C 1
ATOM 580 O O . LEU A 1 78 ? 7.710 -7.522 -1.700 1.00 86.69 78 LEU A O 1
ATOM 584 N N . PRO A 1 79 ? 6.809 -9.163 -0.482 1.00 82.38 79 PRO A N 1
ATOM 585 C CA . PRO A 1 79 ? 5.438 -8.677 -0.646 1.00 82.38 79 PRO A CA 1
ATOM 586 C C . PRO A 1 79 ? 5.247 -7.268 -0.040 1.00 82.38 79 PRO A C 1
ATOM 588 O O . PRO A 1 79 ? 4.387 -6.502 -0.478 1.00 82.38 79 PRO A O 1
ATOM 591 N N . THR A 1 80 ? 6.090 -6.898 0.926 1.00 83.69 80 THR A N 1
ATOM 592 C CA . THR A 1 80 ? 6.151 -5.569 1.5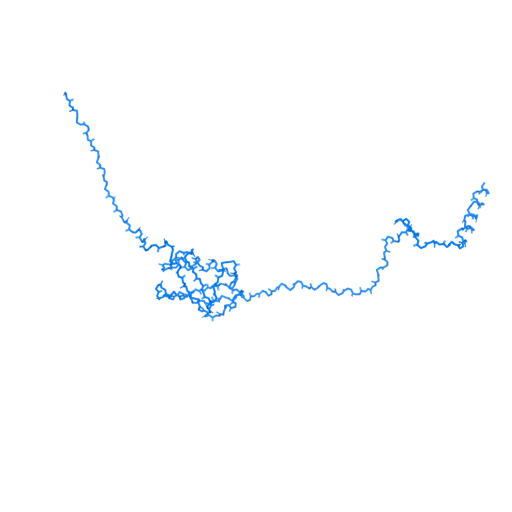49 1.00 83.69 80 THR A CA 1
ATOM 593 C C . THR A 1 80 ? 6.877 -4.516 0.711 1.00 83.69 80 THR A C 1
ATOM 595 O O . THR A 1 80 ? 6.883 -3.352 1.103 1.00 83.69 80 THR A O 1
ATOM 598 N N . ASP A 1 81 ? 7.511 -4.891 -0.403 1.00 85.56 81 ASP A N 1
ATOM 599 C CA . ASP A 1 81 ? 8.189 -3.927 -1.264 1.00 85.56 81 ASP A CA 1
ATOM 600 C C . ASP A 1 81 ? 7.181 -3.099 -2.069 1.00 85.56 81 ASP A C 1
ATOM 602 O O . ASP A 1 81 ? 6.063 -3.523 -2.393 1.00 85.56 81 ASP A O 1
ATOM 606 N N . SER A 1 82 ? 7.597 -1.879 -2.400 1.00 87.44 82 SER A N 1
ATOM 607 C CA . SER A 1 82 ? 6.834 -0.983 -3.260 1.00 87.44 82 SER A CA 1
ATOM 608 C C . SER A 1 82 ? 7.084 -1.286 -4.738 1.00 87.44 82 SER A C 1
ATOM 610 O O . SER A 1 82 ? 8.154 -1.758 -5.133 1.00 87.44 82 SER A O 1
ATOM 612 N N . VAL A 1 83 ? 6.116 -0.947 -5.591 1.00 87.12 83 VAL A N 1
ATOM 613 C CA . VAL A 1 83 ? 6.280 -1.046 -7.051 1.00 87.12 83 VAL A CA 1
ATOM 614 C C . VAL A 1 83 ? 7.439 -0.166 -7.549 1.00 87.12 83 VAL A C 1
ATOM 616 O O . VAL A 1 83 ? 8.129 -0.556 -8.491 1.00 87.12 83 VAL A O 1
ATOM 619 N N . ALA A 1 84 ? 7.701 0.973 -6.896 1.00 86.50 84 ALA A N 1
ATOM 620 C CA . ALA A 1 84 ? 8.847 1.830 -7.203 1.00 86.50 84 ALA A CA 1
ATOM 621 C C . ALA A 1 84 ? 10.187 1.100 -6.990 1.00 86.50 84 ALA A C 1
ATOM 623 O O . ALA A 1 84 ? 11.031 1.096 -7.886 1.00 86.50 84 ALA A O 1
ATOM 624 N N . SER A 1 85 ? 10.342 0.388 -5.869 1.00 86.56 85 SER A N 1
ATOM 625 C CA . SER A 1 85 ? 11.546 -0.402 -5.572 1.00 86.56 85 SER A CA 1
ATOM 626 C C . SER A 1 85 ? 11.783 -1.508 -6.609 1.00 86.56 85 SER A C 1
ATOM 628 O O . SER A 1 85 ? 12.913 -1.710 -7.050 1.00 86.56 85 SER A O 1
ATOM 630 N N . VAL A 1 86 ? 10.721 -2.175 -7.082 1.00 85.56 86 VAL A N 1
ATOM 631 C CA . VAL A 1 86 ? 10.826 -3.188 -8.153 1.00 85.56 86 VAL A CA 1
ATOM 632 C C . VAL A 1 86 ? 11.281 -2.567 -9.477 1.00 85.56 86 VAL A C 1
ATOM 634 O O . VAL A 1 86 ? 12.085 -3.167 -10.192 1.00 85.56 86 VAL A O 1
ATOM 637 N N . LYS A 1 87 ? 10.798 -1.364 -9.817 1.00 82.62 87 LYS A N 1
ATOM 638 C CA . LYS A 1 87 ? 11.248 -0.635 -11.016 1.00 82.62 87 LYS A CA 1
ATOM 639 C C . LYS A 1 87 ? 12.719 -0.243 -10.931 1.00 82.62 87 LYS A C 1
ATOM 641 O O . LYS A 1 87 ? 13.432 -0.353 -11.925 1.00 82.62 87 LYS A O 1
ATOM 646 N N . GLU A 1 88 ? 13.179 0.195 -9.762 1.00 84.12 88 GLU A N 1
ATOM 647 C CA . GLU A 1 88 ? 14.586 0.529 -9.526 1.00 84.12 88 GLU A CA 1
ATOM 648 C C . GLU A 1 88 ? 15.486 -0.702 -9.644 1.00 84.12 88 GLU A C 1
ATOM 650 O O . GLU A 1 88 ? 16.461 -0.667 -10.393 1.00 84.12 88 GLU A O 1
ATOM 655 N N . GLN A 1 89 ? 15.129 -1.811 -8.987 1.00 82.94 89 GLN A N 1
ATOM 656 C CA . GLN A 1 89 ? 15.860 -3.077 -9.103 1.00 82.94 89 GLN A CA 1
ATOM 657 C C . GLN A 1 89 ? 15.926 -3.540 -10.560 1.00 82.94 89 GLN A C 1
ATOM 659 O O . GLN A 1 89 ? 16.993 -3.855 -11.083 1.00 82.94 89 GLN A O 1
ATOM 664 N N . LEU A 1 90 ? 14.798 -3.496 -11.268 1.00 81.56 90 LEU A N 1
ATOM 665 C CA . LEU A 1 90 ? 14.738 -3.822 -12.686 1.00 81.56 90 LEU A CA 1
ATOM 666 C C . LEU A 1 90 ? 15.612 -2.892 -13.542 1.00 81.56 90 LEU A C 1
ATOM 668 O O . LEU A 1 90 ? 16.296 -3.373 -14.442 1.00 81.56 90 LEU A O 1
ATOM 672 N N . ALA A 1 91 ? 15.610 -1.583 -13.271 1.00 76.62 91 ALA A N 1
ATOM 673 C CA . ALA A 1 91 ? 16.455 -0.613 -13.967 1.00 76.62 91 ALA A CA 1
ATOM 674 C C . ALA A 1 91 ? 17.954 -0.859 -13.717 1.00 76.62 91 ALA A C 1
ATOM 676 O O . ALA A 1 91 ? 18.764 -0.648 -14.618 1.00 76.62 91 ALA A O 1
ATOM 677 N N . GLN A 1 92 ? 18.325 -1.352 -12.532 1.00 74.44 92 GLN A N 1
ATOM 678 C CA . GLN A 1 92 ? 19.700 -1.748 -12.207 1.00 74.44 92 GLN A CA 1
ATOM 679 C C . GLN A 1 92 ? 20.135 -3.026 -12.943 1.00 74.44 92 GLN A C 1
ATOM 681 O O . GLN A 1 92 ? 21.316 -3.189 -13.257 1.00 74.44 92 GLN A O 1
ATOM 686 N N . HIS A 1 93 ? 19.204 -3.920 -13.287 1.00 70.75 93 HIS A N 1
ATOM 687 C CA . HIS A 1 93 ? 19.490 -5.137 -14.048 1.00 70.75 93 HIS A CA 1
ATOM 688 C C . HIS A 1 93 ? 19.732 -4.849 -15.545 1.00 70.75 93 HIS A C 1
ATOM 690 O O . HIS A 1 93 ? 18.897 -5.175 -16.378 1.00 70.75 93 HIS A O 1
ATOM 696 N N . SER A 1 94 ? 20.891 -4.257 -15.872 1.00 56.44 94 SER A N 1
ATOM 697 C CA . SER A 1 94 ? 21.686 -4.191 -17.129 1.00 56.44 94 SER A CA 1
ATOM 698 C C . SER A 1 94 ? 21.027 -4.063 -18.528 1.00 56.44 94 SER A C 1
ATOM 700 O O . SER A 1 94 ? 21.745 -3.787 -19.489 1.00 56.44 94 SER A O 1
ATOM 702 N N . ARG A 1 95 ? 19.722 -4.276 -18.722 1.00 55.25 95 ARG A N 1
ATOM 703 C CA . ARG A 1 95 ? 19.050 -4.346 -20.035 1.00 55.25 95 ARG A CA 1
ATOM 704 C C . ARG A 1 95 ? 17.656 -3.701 -20.033 1.00 55.25 95 ARG A C 1
ATOM 706 O O . ARG A 1 95 ? 16.940 -3.806 -21.029 1.00 55.25 95 ARG A O 1
ATOM 713 N N . ALA A 1 96 ? 17.261 -3.043 -18.941 1.00 60.75 96 ALA A N 1
ATOM 714 C CA . ALA A 1 96 ? 15.954 -2.409 -18.809 1.00 60.75 96 ALA A CA 1
ATOM 715 C C . ALA A 1 96 ? 16.009 -0.877 -19.040 1.00 60.75 96 ALA A C 1
ATOM 717 O O . ALA A 1 96 ? 17.011 -0.240 -18.722 1.00 60.75 96 ALA A O 1
ATOM 718 N N . PRO A 1 97 ? 14.937 -0.272 -19.586 1.00 63.50 97 PRO A N 1
ATOM 719 C CA . PRO A 1 97 ? 14.789 1.181 -19.746 1.00 63.50 97 PRO A CA 1
ATOM 720 C C . PRO A 1 97 ? 14.766 1.920 -18.395 1.00 63.50 97 PRO A C 1
ATOM 722 O O . PRO A 1 97 ? 14.445 1.294 -17.387 1.00 63.50 97 PRO A O 1
ATOM 725 N N . PRO A 1 98 ? 15.030 3.238 -18.345 1.00 70.31 98 PRO A N 1
ATOM 726 C CA . PRO A 1 98 ? 15.022 4.012 -17.097 1.00 70.31 98 PRO A CA 1
ATOM 727 C C . PRO A 1 98 ? 13.668 3.938 -16.369 1.00 70.31 98 PRO A C 1
ATOM 729 O O . PRO A 1 98 ? 12.627 3.834 -17.012 1.00 70.31 98 PRO A O 1
ATOM 732 N N . ALA A 1 99 ? 13.666 4.008 -15.033 1.00 68.62 9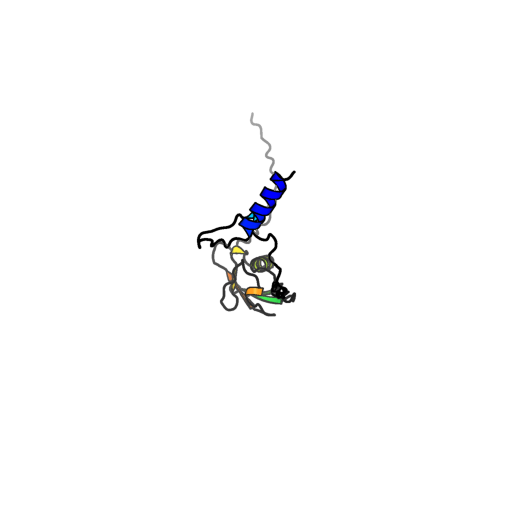9 ALA A N 1
ATOM 733 C CA . ALA A 1 99 ? 12.483 3.768 -14.189 1.00 68.62 99 ALA A CA 1
ATOM 734 C C . ALA A 1 99 ? 11.244 4.620 -14.554 1.00 68.62 99 ALA A C 1
ATOM 736 O O . ALA A 1 99 ? 10.116 4.132 -14.479 1.00 68.62 99 ALA A O 1
ATOM 737 N N . ASP A 1 100 ? 11.447 5.849 -15.037 1.00 75.00 100 ASP A N 1
ATOM 738 C CA . ASP A 1 100 ? 10.382 6.769 -15.478 1.00 75.00 100 ASP A CA 1
ATOM 739 C C . ASP A 1 100 ? 9.644 6.281 -16.750 1.00 75.00 100 ASP A C 1
ATOM 741 O O . ASP A 1 100 ? 8.456 6.529 -16.976 1.00 75.00 100 ASP A O 1
ATOM 745 N N . ALA A 1 101 ? 10.330 5.478 -17.568 1.00 75.00 101 ALA A N 1
ATOM 746 C CA . ALA A 1 101 ? 9.789 4.857 -18.773 1.00 75.00 101 ALA A CA 1
ATOM 747 C C . ALA A 1 101 ? 8.909 3.642 -18.533 1.00 75.00 101 ALA A C 1
ATOM 749 O O . ALA A 1 101 ? 8.139 3.236 -19.416 1.00 75.00 101 ALA A O 1
ATOM 750 N N . GLN A 1 102 ? 9.117 2.996 -17.388 1.00 78.44 102 GLN A N 1
ATOM 751 C CA . GLN A 1 102 ? 8.634 1.655 -17.144 1.00 78.44 102 GLN A CA 1
ATOM 752 C C . GLN A 1 102 ? 7.179 1.702 -16.690 1.00 78.44 102 GLN A C 1
ATOM 754 O O . GLN A 1 102 ? 6.827 2.263 -15.648 1.00 78.44 102 GLN A O 1
ATOM 759 N N . ARG A 1 103 ? 6.308 1.051 -17.461 1.00 86.06 103 ARG A N 1
ATOM 760 C CA . ARG A 1 103 ? 4.934 0.766 -17.058 1.00 86.06 103 ARG A CA 1
ATOM 761 C C . ARG A 1 103 ? 4.796 -0.730 -16.815 1.00 86.06 103 ARG A C 1
ATOM 763 O O . ARG A 1 103 ? 4.856 -1.517 -17.756 1.00 86.06 103 ARG A O 1
ATOM 770 N N . LEU A 1 104 ? 4.600 -1.110 -15.557 1.00 86.81 104 LEU A N 1
ATOM 771 C CA . LEU A 1 104 ? 4.385 -2.497 -15.153 1.00 86.81 104 LEU A CA 1
ATOM 772 C C . LEU A 1 104 ? 2.886 -2.830 -15.188 1.00 86.81 104 LEU A C 1
ATOM 774 O O . LEU A 1 104 ? 2.061 -2.052 -14.704 1.00 86.81 104 LEU A O 1
ATOM 778 N N . LEU A 1 105 ? 2.527 -3.960 -15.800 1.00 88.88 105 LEU A N 1
ATOM 779 C CA . LEU A 1 105 ? 1.154 -4.445 -15.934 1.00 88.88 105 LEU A CA 1
ATOM 780 C C . LEU A 1 105 ? 1.027 -5.878 -15.408 1.00 88.88 105 LEU A C 1
ATOM 782 O O . LEU A 1 105 ? 1.626 -6.809 -15.952 1.00 88.88 105 LEU A O 1
ATOM 786 N N . LEU A 1 106 ? 0.160 -6.076 -14.419 1.00 87.81 106 LEU A N 1
ATOM 787 C CA . LEU A 1 106 ? -0.207 -7.385 -13.886 1.00 87.81 106 LEU A CA 1
ATOM 788 C C . LEU A 1 106 ? -1.609 -7.763 -14.375 1.00 87.81 106 LEU A C 1
ATOM 790 O O . LEU A 1 106 ? -2.569 -7.058 -14.080 1.00 87.81 106 LEU A O 1
ATOM 794 N N . LYS A 1 107 ? -1.749 -8.864 -15.129 1.00 85.00 107 LYS A N 1
ATOM 795 C CA . LYS A 1 107 ? -3.048 -9.323 -15.680 1.00 85.00 107 LYS A CA 1
ATOM 796 C C . LYS A 1 107 ? -3.849 -8.199 -16.381 1.00 85.00 107 LYS A C 1
ATOM 798 O O . LYS A 1 107 ? -5.069 -8.143 -16.288 1.00 85.00 107 LYS A O 1
ATOM 803 N N . GLY A 1 108 ? -3.156 -7.257 -17.032 1.00 82.56 108 GLY A N 1
ATOM 804 C CA . GLY A 1 108 ? -3.760 -6.084 -17.682 1.00 82.56 108 GLY A CA 1
ATOM 805 C C . GLY A 1 108 ? -4.019 -4.870 -16.773 1.00 82.56 108 GLY A C 1
ATOM 806 O O . GLY A 1 108 ? -4.309 -3.791 -17.283 1.00 82.56 108 GLY A O 1
ATOM 807 N N . LYS A 1 109 ? -3.853 -4.989 -15.450 1.00 85.75 109 LYS A N 1
ATOM 808 C CA . LYS A 1 109 ? -3.904 -3.860 -14.509 1.00 85.75 109 LYS A CA 1
ATOM 809 C C . LYS A 1 109 ? -2.546 -3.171 -14.443 1.00 85.75 109 LYS A C 1
ATOM 811 O O . LYS A 1 109 ? -1.536 -3.814 -14.170 1.00 85.75 109 LYS A O 1
ATOM 816 N N . ALA A 1 110 ? -2.517 -1.865 -14.691 1.00 85.44 110 ALA A N 1
ATOM 817 C CA . ALA A 1 110 ? -1.305 -1.074 -14.513 1.00 85.44 110 ALA A CA 1
ATOM 818 C C . ALA A 1 110 ? -1.005 -0.914 -13.017 1.00 85.44 110 ALA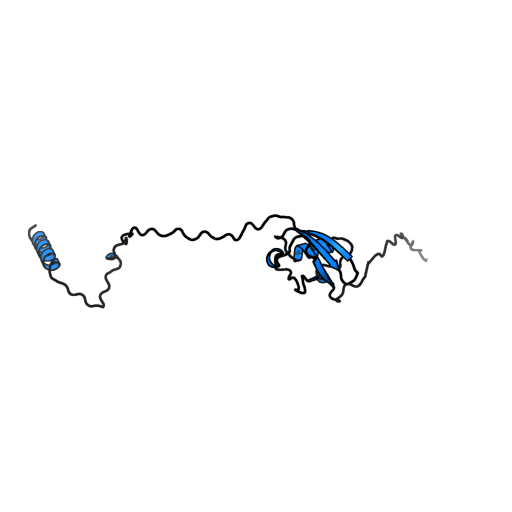 A C 1
ATOM 820 O O . ALA A 1 110 ? -1.875 -0.482 -12.262 1.00 85.44 110 ALA A O 1
ATOM 821 N N . LEU A 1 111 ? 0.217 -1.255 -12.613 1.00 86.81 111 LEU A N 1
ATOM 822 C CA . LEU A 1 111 ? 0.678 -1.063 -11.244 1.00 86.81 111 LEU A CA 1
ATOM 823 C C . LEU A 1 111 ? 1.060 0.407 -11.036 1.00 86.81 111 LEU A C 1
ATOM 825 O O . LEU A 1 111 ? 1.761 0.998 -11.861 1.00 86.81 111 LEU A O 1
ATOM 829 N N . ALA A 1 112 ? 0.572 0.987 -9.942 1.00 85.50 112 ALA A N 1
ATOM 830 C CA . ALA A 1 112 ? 0.940 2.323 -9.486 1.00 85.50 112 ALA A CA 1
ATOM 831 C C . ALA A 1 112 ? 2.115 2.260 -8.504 1.00 85.50 112 ALA A C 1
ATOM 833 O O . ALA A 1 112 ? 2.155 1.372 -7.655 1.00 85.50 112 ALA A O 1
ATOM 834 N N . ASP A 1 113 ? 3.012 3.241 -8.585 1.00 82.19 113 ASP A N 1
ATOM 835 C CA . ASP A 1 113 ? 4.242 3.313 -7.780 1.00 82.19 113 ASP A CA 1
ATOM 836 C C . ASP A 1 113 ? 3.983 3.447 -6.274 1.00 82.19 113 ASP A C 1
ATOM 838 O O . ASP A 1 113 ? 4.763 2.958 -5.465 1.00 82.19 113 ASP A O 1
ATOM 842 N N . ASN A 1 114 ? 2.842 4.036 -5.906 1.00 83.50 114 ASN A N 1
ATOM 843 C CA . ASN A 1 114 ? 2.448 4.305 -4.519 1.00 83.50 114 ASN A CA 1
ATOM 844 C C . ASN A 1 114 ? 1.795 3.110 -3.800 1.00 83.50 114 ASN A C 1
ATOM 846 O O . ASN A 1 114 ? 1.265 3.288 -2.707 1.00 83.50 114 ASN A O 1
ATOM 850 N N . LYS A 1 115 ? 1.745 1.927 -4.422 1.00 84.06 115 LYS A N 1
ATOM 851 C CA . LYS A 1 115 ? 1.071 0.744 -3.868 1.00 84.06 115 LYS A CA 1
ATOM 852 C C . LYS A 1 115 ? 2.068 -0.380 -3.603 1.00 84.06 115 LYS A C 1
ATOM 854 O O . LYS A 1 115 ? 3.044 -0.538 -4.340 1.00 84.06 115 LYS A O 1
ATOM 859 N N . LEU A 1 116 ? 1.799 -1.157 -2.557 1.00 86.06 116 LEU A N 1
ATOM 860 C CA . LEU A 1 116 ? 2.591 -2.332 -2.194 1.00 86.06 116 LEU A CA 1
ATOM 861 C C . LEU A 1 116 ? 2.258 -3.518 -3.102 1.00 86.06 116 LEU A C 1
ATOM 863 O O . LEU A 1 116 ? 1.142 -3.628 -3.616 1.00 86.06 116 LEU A O 1
ATOM 867 N N . LEU A 1 117 ? 3.202 -4.445 -3.257 1.00 82.75 117 LEU A N 1
ATOM 868 C CA . LEU A 1 117 ? 2.963 -5.698 -3.981 1.00 82.75 117 LEU A CA 1
ATOM 869 C C . LEU A 1 117 ? 1.862 -6.550 -3.317 1.00 82.75 117 LEU A C 1
ATOM 871 O O . LEU A 1 117 ? 1.090 -7.200 -4.024 1.00 82.75 117 LEU A O 1
ATOM 875 N N . GLN A 1 118 ? 1.726 -6.473 -1.986 1.00 81.00 118 GLN A N 1
ATOM 876 C CA . GLN A 1 118 ? 0.644 -7.108 -1.214 1.00 81.00 118 GLN A CA 1
ATOM 877 C C . GLN A 1 118 ? -0.763 -6.713 -1.669 1.00 81.00 118 GLN A C 1
ATOM 879 O O . GLN A 1 118 ? -1.655 -7.552 -1.663 1.00 81.00 118 GLN A O 1
ATOM 884 N N . GLU A 1 119 ? -0.976 -5.46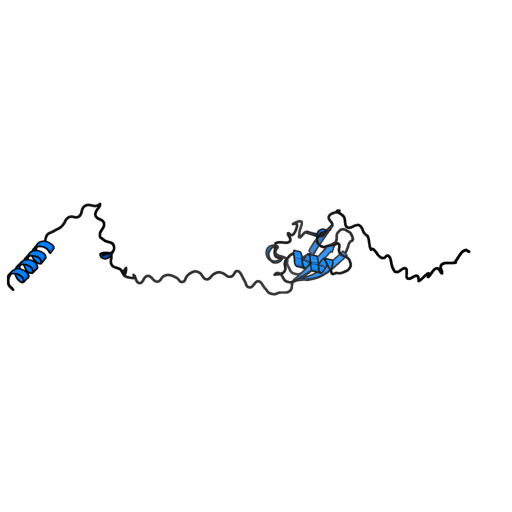9 -2.103 1.00 81.62 119 GLU A N 1
ATOM 885 C CA . GLU A 1 119 ? -2.307 -4.991 -2.509 1.00 81.62 119 GLU A CA 1
ATOM 886 C C . GLU A 1 119 ? -2.778 -5.551 -3.858 1.00 81.62 119 GLU A C 1
ATOM 888 O O . GLU A 1 119 ? -3.944 -5.396 -4.222 1.00 81.62 119 GLU A O 1
ATOM 893 N N . TYR A 1 120 ? -1.870 -6.145 -4.635 1.00 80.62 120 TYR A N 1
ATOM 894 C CA . TYR A 1 120 ? -2.164 -6.691 -5.959 1.00 80.62 120 TYR A CA 1
ATOM 895 C C . TYR A 1 120 ? -2.230 -8.224 -5.981 1.00 80.62 120 TYR A C 1
ATOM 897 O O . TYR A 1 120 ? -2.319 -8.794 -7.073 1.00 80.62 120 TYR A O 1
ATOM 905 N N . ASP A 1 121 ? -2.194 -8.872 -4.808 1.00 75.00 121 ASP A N 1
ATOM 906 C CA . ASP A 1 121 ? -2.264 -10.329 -4.635 1.00 75.00 121 ASP A CA 1
ATOM 907 C C . ASP A 1 121 ? -1.287 -11.071 -5.567 1.00 75.00 121 ASP A C 1
ATOM 909 O O . ASP A 1 121 ? -1.655 -11.935 -6.374 1.00 75.00 121 ASP A O 1
ATOM 913 N N . ILE A 1 122 ? -0.016 -10.668 -5.515 1.00 79.81 122 ILE A N 1
ATOM 914 C CA . ILE A 1 122 ? 1.046 -11.272 -6.320 1.00 79.81 122 ILE A CA 1
ATOM 915 C C . ILE A 1 122 ? 1.407 -12.624 -5.703 1.00 79.81 122 ILE A C 1
ATOM 917 O O . ILE A 1 122 ? 1.976 -12.678 -4.621 1.00 79.81 122 ILE A O 1
ATOM 921 N N . GLY A 1 123 ? 1.058 -13.714 -6.389 1.00 80.25 123 GLY A N 1
ATOM 922 C CA . GLY A 1 123 ? 1.441 -15.069 -5.984 1.00 80.25 123 GLY A CA 1
ATOM 923 C C . GLY A 1 123 ? 2.867 -15.446 -6.396 1.00 80.25 123 GLY A C 1
ATOM 924 O O . GLY A 1 123 ? 3.470 -14.806 -7.263 1.00 80.25 123 GLY A O 1
ATOM 925 N N . ASP A 1 124 ? 3.377 -16.536 -5.823 1.00 81.19 124 ASP A N 1
ATOM 926 C CA . ASP A 1 124 ? 4.654 -17.142 -6.209 1.00 81.19 124 ASP A CA 1
ATOM 927 C C . ASP A 1 124 ? 4.668 -17.523 -7.694 1.00 81.19 124 ASP A C 1
ATOM 929 O O . ASP A 1 124 ? 3.814 -18.262 -8.186 1.00 81.19 124 ASP A O 1
ATOM 933 N N . GLY A 1 125 ? 5.633 -16.984 -8.438 1.00 82.81 125 GLY A N 1
ATOM 934 C CA . GLY A 1 125 ? 5.760 -17.183 -9.882 1.00 82.81 125 GLY A CA 1
ATOM 935 C C . GLY A 1 125 ? 4.888 -16.254 -10.733 1.00 82.81 125 GLY A C 1
ATOM 936 O O . GLY A 1 125 ? 4.737 -16.487 -11.936 1.00 82.81 125 GLY A O 1
ATOM 937 N N . ALA A 1 126 ? 4.306 -15.196 -10.158 1.00 85.69 126 ALA A N 1
ATOM 938 C CA . ALA A 1 126 ? 3.525 -14.233 -10.926 1.00 85.69 126 ALA A CA 1
ATOM 939 C C . ALA A 1 126 ? 4.348 -13.598 -12.061 1.00 85.69 126 ALA A C 1
ATOM 941 O O . ALA A 1 126 ? 5.537 -13.300 -11.929 1.00 85.69 126 ALA A O 1
ATOM 942 N N . THR A 1 127 ? 3.687 -13.367 -13.197 1.00 88.50 127 THR A N 1
ATOM 943 C CA . THR A 1 127 ? 4.296 -12.720 -14.362 1.00 88.50 127 THR A CA 1
ATOM 944 C C . THR A 1 127 ? 3.820 -11.274 -14.489 1.00 88.50 127 THR A C 1
ATOM 946 O O . THR A 1 127 ? 2.622 -11.024 -14.635 1.00 88.50 127 THR A O 1
ATOM 949 N N . ILE A 1 128 ? 4.759 -10.328 -14.494 1.00 89.44 128 ILE A N 1
ATOM 950 C CA . ILE A 1 128 ? 4.505 -8.899 -14.708 1.00 89.44 128 ILE A CA 1
ATOM 951 C C . ILE A 1 128 ? 4.950 -8.529 -16.119 1.00 89.44 128 ILE A C 1
ATOM 953 O O . ILE A 1 128 ? 6.062 -8.848 -16.526 1.00 89.44 128 ILE A O 1
ATOM 957 N N . ASN A 1 129 ? 4.103 -7.835 -16.872 1.00 88.25 129 ASN A N 1
ATOM 958 C CA . ASN A 1 129 ? 4.450 -7.353 -18.206 1.00 88.25 129 ASN A CA 1
ATOM 959 C C . ASN A 1 129 ? 5.034 -5.940 -18.111 1.00 88.25 129 ASN A C 1
ATOM 961 O O . ASN A 1 129 ? 4.409 -5.048 -17.541 1.00 88.25 129 ASN A O 1
ATOM 965 N N . LEU A 1 130 ? 6.209 -5.728 -18.694 1.00 85.75 130 LEU A N 1
ATOM 966 C CA . LEU A 1 130 ? 6.866 -4.431 -18.807 1.00 85.75 130 LEU A CA 1
ATOM 967 C C . LEU A 1 130 ? 6.548 -3.824 -20.175 1.00 85.75 130 LEU A C 1
ATOM 969 O O . LEU A 1 130 ? 6.849 -4.400 -21.226 1.00 85.75 130 LEU A O 1
ATOM 973 N N . LEU A 1 131 ? 5.953 -2.633 -20.138 1.00 82.38 131 LEU A N 1
ATOM 974 C CA . LEU A 1 131 ? 5.726 -1.767 -21.287 1.00 82.38 131 LEU A CA 1
ATOM 975 C C . LEU A 1 131 ? 6.606 -0.518 -21.183 1.00 82.38 131 LEU A C 1
ATOM 977 O O . LEU A 1 131 ? 6.788 0.039 -20.102 1.00 82.38 131 LEU A O 1
ATOM 981 N N . ILE A 1 132 ? 7.106 -0.057 -22.324 1.00 79.75 132 ILE A N 1
ATOM 982 C CA . ILE A 1 132 ? 7.899 1.169 -22.433 1.00 79.75 132 ILE A CA 1
ATOM 983 C C . ILE A 1 132 ? 6.987 2.251 -23.001 1.00 79.75 132 ILE A C 1
ATOM 985 O O . ILE A 1 132 ? 6.395 2.053 -24.066 1.00 79.75 132 ILE A O 1
ATOM 989 N N . LYS A 1 133 ? 6.857 3.390 -22.315 1.00 75.88 133 LYS A N 1
ATOM 990 C CA . LYS A 1 133 ? 6.201 4.566 -22.904 1.00 75.88 133 LYS A CA 1
ATOM 991 C C . LYS A 1 133 ? 7.151 5.194 -23.925 1.00 75.88 133 LYS A C 1
ATOM 993 O O . LYS A 1 133 ? 8.244 5.554 -23.538 1.00 75.88 133 LYS A O 1
ATOM 998 N N . PRO A 1 134 ? 6.814 5.351 -25.208 1.00 59.81 134 PRO A N 1
ATOM 999 C CA . PRO A 1 134 ? 7.709 6.027 -26.144 1.00 59.81 134 PRO A CA 1
ATOM 1000 C C . PRO A 1 134 ? 7.794 7.527 -25.801 1.00 59.81 134 PRO A C 1
ATOM 1002 O O . PRO A 1 134 ? 6.948 8.310 -26.219 1.00 59.81 134 PRO A O 1
ATOM 1005 N N . GLY A 1 135 ? 8.793 7.916 -25.007 1.00 60.75 135 GLY A N 1
ATOM 1006 C CA . GLY A 1 135 ? 9.038 9.298 -24.604 1.00 60.75 135 GLY A CA 1
ATOM 1007 C C . GLY A 1 135 ? 10.477 9.491 -24.129 1.00 60.75 135 GLY A C 1
ATOM 1008 O O . GLY A 1 135 ? 10.777 9.270 -22.971 1.00 60.75 135 GLY A O 1
ATOM 1009 N N . GLN A 1 136 ? 11.357 9.909 -25.040 1.00 49.84 136 GLN A N 1
ATOM 1010 C CA . GLN A 1 136 ? 12.723 10.412 -24.792 1.00 49.84 136 GLN A CA 1
ATOM 1011 C C . GLN A 1 136 ? 13.843 9.473 -24.294 1.00 49.84 136 GLN A C 1
ATOM 1013 O O . GLN A 1 136 ? 14.954 9.951 -24.100 1.00 49.84 136 GLN A O 1
ATOM 1018 N N . TYR A 1 137 ? 13.676 8.154 -24.204 1.00 50.91 137 TYR A N 1
ATOM 1019 C CA . TYR A 1 137 ? 14.843 7.247 -24.106 1.00 50.91 137 TYR A CA 1
ATOM 1020 C C . TYR A 1 137 ? 15.213 6.808 -25.516 1.00 50.91 137 TYR A C 1
ATOM 1022 O O . TYR A 1 137 ? 14.855 5.729 -25.993 1.00 50.91 137 TYR A O 1
ATOM 1030 N N . SER A 1 138 ? 15.888 7.711 -26.225 1.00 44.62 138 SER A N 1
ATOM 1031 C CA . SER A 1 138 ? 16.703 7.307 -27.357 1.00 44.62 138 SER A CA 1
ATOM 1032 C C . SER A 1 138 ? 17.707 6.270 -26.855 1.00 44.62 138 SER A C 1
ATOM 1034 O O . SER A 1 138 ? 18.247 6.371 -25.754 1.00 44.62 138 SER A O 1
ATOM 1036 N N . LEU A 1 139 ? 17.944 5.248 -27.671 1.00 50.12 139 LEU A N 1
ATOM 1037 C CA . LEU A 1 139 ? 19.097 4.357 -27.582 1.00 50.12 139 LEU A CA 1
ATOM 1038 C C . LEU A 1 139 ? 20.380 5.177 -27.819 1.00 50.12 139 LEU A C 1
ATOM 1040 O O . LEU A 1 139 ? 21.070 5.016 -28.815 1.00 50.12 139 LEU A O 1
ATOM 1044 N N . GLY A 1 140 ? 20.666 6.114 -26.922 1.00 43.94 140 GLY A N 1
ATOM 1045 C CA . GLY A 1 140 ? 21.903 6.860 -26.822 1.00 43.94 140 GLY A CA 1
ATOM 1046 C C . GLY A 1 140 ? 22.765 6.174 -25.784 1.00 43.94 140 GLY A C 1
ATOM 1047 O O . GLY A 1 140 ? 22.984 6.700 -24.698 1.00 43.94 140 GLY A O 1
ATOM 1048 N N . CYS A 1 141 ? 23.237 4.974 -26.114 1.00 38.06 141 CYS A N 1
ATOM 1049 C CA . CYS A 1 141 ? 24.462 4.480 -25.517 1.00 38.06 141 CYS A CA 1
ATOM 1050 C C . CYS A 1 141 ? 25.546 5.496 -25.905 1.00 38.06 141 CYS A C 1
ATOM 1052 O O . CYS A 1 141 ? 26.098 5.437 -27.001 1.00 38.06 141 CYS A O 1
ATOM 1054 N N . ALA A 1 142 ? 25.782 6.489 -25.047 1.00 44.19 142 ALA A N 1
ATOM 1055 C CA . ALA A 1 142 ? 26.888 7.426 -25.165 1.00 44.19 142 ALA A CA 1
ATOM 1056 C C . ALA A 1 142 ? 28.188 6.700 -24.783 1.00 44.19 142 ALA A C 1
ATOM 1058 O O . ALA A 1 142 ? 28.862 7.028 -23.815 1.00 44.19 142 ALA A O 1
ATOM 1059 N N . LEU A 1 143 ? 28.524 5.672 -25.561 1.00 47.31 143 LEU A N 1
ATOM 1060 C CA . LEU A 1 143 ? 29.888 5.210 -25.742 1.00 47.31 143 LEU A CA 1
ATOM 1061 C C . LEU A 1 143 ? 30.516 6.112 -26.808 1.00 47.31 143 LEU A C 1
ATOM 1063 O O . LEU A 1 143 ? 30.615 5.747 -27.975 1.00 47.31 143 LEU A O 1
ATOM 1067 N N . SER A 1 144 ? 30.963 7.299 -26.406 1.00 50.12 144 SER A N 1
ATOM 1068 C CA . SER A 1 144 ? 32.099 7.930 -27.076 1.00 50.12 144 SER A CA 1
ATOM 1069 C C . SER A 1 144 ? 33.279 7.883 -26.120 1.00 50.12 144 SER A C 1
ATOM 1071 O O . SER A 1 144 ? 33.492 8.748 -25.273 1.00 50.12 144 SER A O 1
ATOM 1073 N N . TYR A 1 145 ? 33.973 6.764 -26.269 1.00 37.44 145 TYR A N 1
ATOM 1074 C CA . TYR A 1 145 ? 35.293 6.435 -25.779 1.00 37.44 145 TYR A CA 1
ATOM 1075 C C . TYR A 1 145 ? 36.316 7.543 -26.094 1.00 37.44 145 TYR A C 1
ATOM 1077 O O . TYR A 1 145 ? 36.203 8.274 -27.077 1.00 37.44 145 TYR A O 1
ATOM 1085 N N . SER A 1 146 ? 37.313 7.630 -25.220 1.00 53.91 146 SER A N 1
ATOM 1086 C CA . SER A 1 146 ? 38.466 8.529 -25.192 1.00 53.91 146 SER A CA 1
ATOM 1087 C C . SER A 1 146 ? 38.987 9.055 -26.537 1.00 53.91 146 SER A C 1
ATOM 1089 O O . SER A 1 146 ? 39.344 8.279 -27.425 1.00 53.91 146 SER A O 1
ATOM 1091 N N . ARG A 1 147 ? 39.260 10.364 -26.592 1.00 44.50 147 ARG A N 1
ATOM 1092 C CA . ARG A 1 147 ? 40.392 10.892 -27.363 1.00 44.50 147 ARG A CA 1
ATOM 1093 C C . ARG A 1 147 ? 41.357 11.599 -26.419 1.00 44.50 147 ARG A C 1
ATOM 1095 O O . ARG A 1 147 ? 41.316 12.808 -26.232 1.00 44.50 147 ARG A O 1
ATOM 1102 N N . SER A 1 148 ? 42.224 10.795 -25.816 1.00 54.62 148 SER A N 1
ATOM 1103 C CA . SER A 1 148 ? 43.552 11.228 -25.401 1.00 54.62 148 SER A CA 1
ATOM 1104 C C . SER A 1 148 ? 44.307 11.776 -26.617 1.00 54.62 148 SER A C 1
ATOM 1106 O O . SER A 1 148 ? 44.372 11.127 -27.661 1.00 54.62 148 SER A O 1
ATOM 1108 N N . GLY A 1 149 ? 44.881 12.960 -26.469 1.00 44.81 149 GLY A N 1
ATOM 1109 C CA . GLY A 1 149 ? 45.710 13.639 -27.460 1.00 44.81 149 GLY A CA 1
ATOM 1110 C C . GLY A 1 149 ? 45.657 15.116 -27.109 1.00 44.81 149 GLY A C 1
ATOM 1111 O O . GLY A 1 149 ? 44.684 15.784 -27.413 1.00 44.81 149 GLY A O 1
ATOM 1112 N N . GLY A 1 150 ? 46.565 15.642 -26.304 1.00 51.34 150 GLY A N 1
ATOM 1113 C CA . GLY A 1 150 ? 48.002 15.569 -26.512 1.00 51.34 150 GLY A CA 1
ATOM 1114 C C . GLY A 1 150 ? 48.442 17.019 -26.665 1.00 51.34 150 GLY A C 1
ATOM 1115 O O . GLY A 1 150 ? 47.900 17.748 -27.488 1.00 51.34 150 GLY A O 1
ATOM 1116 N N . GLN A 1 151 ? 49.331 17.450 -25.780 1.00 54.16 151 GLN A N 1
ATOM 1117 C CA . GLN A 1 151 ? 49.835 18.813 -25.678 1.00 54.16 151 GLN A CA 1
ATOM 1118 C C . GLN A 1 151 ? 50.342 19.320 -27.037 1.00 54.16 151 GLN A C 1
ATOM 1120 O O . GLN A 1 151 ? 51.129 18.641 -27.692 1.00 54.16 151 GLN A O 1
ATOM 1125 N N . SER A 1 152 ? 49.968 20.539 -27.420 1.00 54.66 152 SER A N 1
ATOM 1126 C CA . SER A 1 152 ? 50.764 21.328 -28.361 1.00 54.66 152 SER A CA 1
ATOM 1127 C C . SER A 1 152 ? 51.023 22.701 -27.753 1.00 54.66 152 SER A C 1
ATOM 1129 O O . SER A 1 152 ? 50.225 23.632 -27.869 1.00 54.66 152 SER A O 1
ATOM 1131 N N . THR A 1 153 ? 52.153 22.802 -27.064 1.00 59.06 153 THR A N 1
ATOM 1132 C CA . THR A 1 153 ? 52.854 24.055 -26.813 1.00 59.06 153 THR A CA 1
ATOM 1133 C C . THR A 1 153 ? 53.297 24.627 -28.161 1.00 59.06 153 THR A C 1
ATOM 1135 O O . THR A 1 153 ? 54.115 24.041 -28.864 1.00 59.06 153 THR A O 1
ATOM 1138 N N . PHE A 1 154 ? 52.744 25.773 -28.551 1.00 51.34 154 PHE A N 1
ATOM 1139 C CA . PHE A 1 154 ? 53.282 26.567 -29.654 1.00 51.34 154 PHE A CA 1
ATOM 1140 C C . PHE A 1 154 ? 54.335 27.531 -29.088 1.00 51.34 154 PHE A C 1
ATOM 1142 O O . PHE A 1 154 ? 53.991 28.325 -28.210 1.00 51.34 154 PHE A O 1
ATOM 1149 N N . PRO A 1 155 ? 55.599 27.521 -29.554 1.00 59.47 155 PRO A N 1
ATOM 1150 C CA . PRO A 1 155 ? 56.524 28.594 -29.227 1.00 59.47 155 PRO A CA 1
ATOM 1151 C C . PRO A 1 155 ? 56.161 29.840 -30.043 1.00 59.47 155 PRO A C 1
ATOM 1153 O O . PRO A 1 155 ? 56.106 29.812 -31.275 1.00 59.47 155 PRO A O 1
ATOM 1156 N N . ALA A 1 156 ? 55.918 30.945 -29.339 1.00 56.69 156 ALA A N 1
ATOM 1157 C CA . ALA A 1 156 ? 55.773 32.269 -29.922 1.00 56.69 156 ALA A CA 1
ATOM 1158 C C . ALA A 1 156 ? 57.079 32.652 -30.636 1.00 56.69 156 ALA A C 1
ATOM 1160 O O . ALA A 1 156 ? 58.110 32.900 -30.010 1.00 56.69 156 ALA A O 1
ATOM 1161 N N . ARG A 1 157 ? 57.044 32.666 -31.969 1.00 55.91 157 ARG A N 1
ATOM 1162 C CA . ARG A 1 157 ? 58.157 33.109 -32.806 1.00 55.91 157 ARG A CA 1
ATOM 1163 C C . ARG A 1 157 ? 58.132 34.635 -32.880 1.00 55.91 157 ARG A C 1
ATOM 1165 O O . ARG A 1 157 ? 57.232 35.211 -33.486 1.00 55.91 157 ARG A O 1
ATOM 1172 N N . ALA A 1 158 ? 59.129 35.259 -32.260 1.00 50.31 158 ALA A N 1
ATOM 1173 C CA . ALA A 1 158 ? 59.440 36.675 -32.393 1.00 50.31 158 ALA A CA 1
ATOM 1174 C C . ALA A 1 158 ? 59.626 37.061 -33.871 1.00 50.31 158 ALA A C 1
ATOM 1176 O O . ALA A 1 158 ? 60.301 36.355 -34.628 1.00 50.31 158 ALA A O 1
ATOM 1177 N N . ARG A 1 159 ? 59.045 38.194 -34.271 1.00 53.78 159 ARG A N 1
ATOM 1178 C CA . ARG A 1 159 ? 59.430 38.922 -35.481 1.00 53.78 159 ARG A CA 1
ATOM 1179 C C . ARG A 1 159 ? 60.000 40.271 -35.056 1.00 53.78 159 ARG A C 1
ATOM 1181 O O . ARG A 1 159 ? 59.385 40.957 -34.243 1.00 53.78 159 ARG A O 1
ATOM 1188 N N . ALA A 1 160 ? 61.197 40.534 -35.571 1.00 57.06 160 ALA A N 1
ATOM 1189 C CA . ALA A 1 160 ? 61.891 41.814 -35.565 1.00 57.06 160 ALA A CA 1
ATOM 1190 C C . ALA A 1 160 ? 61.163 42.848 -36.432 1.00 57.06 160 ALA A C 1
ATOM 1192 O O . ALA A 1 160 ? 60.418 42.413 -37.346 1.00 57.06 160 ALA A O 1
#